Protein AF-A0A0L1LI39-F1 (afdb_monomer_lite)

pLDDT: mean 84.78, std 9.54, range [45.84, 95.56]

Sequence (63 aa):
MAQPHIRLITGGKAVEGNGFFFEPTVLADVQQDDEIVRREVFGPVVSVTKFTDEAQALAWAND

Structure (mmCIF, N/CA/C/O backbone):
data_AF-A0A0L1LI39-F1
#
_entry.id   AF-A0A0L1LI39-F1
#
loop_
_atom_site.group_PDB
_atom_site.id
_atom_site.type_symbol
_atom_site.label_atom_id
_atom_site.label_alt_id
_atom_site.label_comp_id
_atom_site.label_asym_id
_atom_site.label_entity_id
_atom_site.label_seq_id
_atom_site.pdbx_PDB_ins_code
_atom_site.Cartn_x
_atom_site.Cartn_y
_atom_site.Cartn_z
_atom_site.occupancy
_atom_site.B_iso_or_equiv
_atom_site.auth_seq_id
_atom_site.auth_comp_id
_atom_site.auth_asym_id
_atom_site.auth_atom_id
_atom_site.pdbx_PDB_model_num
ATOM 1 N N . MET A 1 1 ? -14.161 4.000 -3.813 1.00 45.84 1 MET A N 1
ATOM 2 C CA . MET A 1 1 ? -14.738 2.681 -4.171 1.00 45.84 1 MET A CA 1
ATOM 3 C C . MET A 1 1 ? -13.570 1.748 -4.443 1.00 45.84 1 MET A C 1
ATOM 5 O O . MET A 1 1 ? -12.567 2.244 -4.938 1.00 45.84 1 MET A O 1
ATOM 9 N N . ALA A 1 2 ? -13.638 0.468 -4.066 1.00 57.75 2 ALA A N 1
ATOM 10 C CA . ALA A 1 2 ? -12.524 -0.455 -4.291 1.00 57.75 2 ALA A CA 1
ATOM 11 C C . ALA A 1 2 ? -12.248 -0.571 -5.799 1.00 57.75 2 ALA A C 1
ATOM 13 O O . ALA A 1 2 ? -13.144 -0.931 -6.563 1.00 57.75 2 ALA A O 1
ATOM 14 N N . GLN A 1 3 ? -11.039 -0.197 -6.215 1.00 72.81 3 GLN A N 1
ATOM 15 C CA . GLN A 1 3 ? -10.573 -0.355 -7.589 1.00 72.81 3 GLN A CA 1
ATOM 16 C C . GLN A 1 3 ? -10.584 -1.855 -7.947 1.00 72.81 3 GLN A C 1
ATOM 18 O O . GLN A 1 3 ? -10.094 -2.656 -7.149 1.00 72.81 3 GLN A O 1
ATOM 23 N N . PRO A 1 4 ? -11.111 -2.264 -9.116 1.00 80.38 4 PRO A N 1
ATOM 24 C CA . PRO A 1 4 ? -11.261 -3.678 -9.469 1.00 80.38 4 PRO A CA 1
ATOM 25 C C . PRO A 1 4 ? -9.926 -4.423 -9.638 1.00 80.38 4 PRO A C 1
ATOM 27 O O . PRO A 1 4 ? -9.910 -5.651 -9.575 1.00 80.38 4 PRO A O 1
ATOM 30 N N . HIS A 1 5 ? -8.814 -3.710 -9.843 1.00 86.25 5 HIS A N 1
ATOM 31 C CA . HIS A 1 5 ? -7.476 -4.297 -9.963 1.00 86.25 5 HIS A CA 1
ATOM 32 C C . HIS A 1 5 ? -6.734 -4.457 -8.632 1.00 86.25 5 HIS A C 1
ATOM 34 O O . HIS A 1 5 ? -5.782 -5.230 -8.582 1.00 86.25 5 HIS A O 1
ATOM 40 N N . ILE A 1 6 ? -7.164 -3.791 -7.555 1.00 90.94 6 ILE A N 1
ATOM 41 C CA . ILE A 1 6 ? -6.490 -3.877 -6.253 1.00 90.94 6 ILE A CA 1
ATOM 42 C C . ILE A 1 6 ? -6.958 -5.124 -5.509 1.00 90.94 6 ILE A C 1
ATOM 44 O O . ILE A 1 6 ? -8.155 -5.345 -5.308 1.00 90.94 6 ILE A O 1
ATOM 48 N N . ARG A 1 7 ? -6.004 -5.915 -5.016 1.00 91.88 7 ARG A N 1
ATOM 49 C CA . ARG A 1 7 ? -6.289 -7.091 -4.188 1.00 91.88 7 ARG A CA 1
ATOM 50 C C . ARG A 1 7 ? -5.869 -6.869 -2.742 1.00 91.88 7 ARG A C 1
ATOM 52 O O . ARG A 1 7 ? -4.702 -6.614 -2.463 1.00 91.88 7 ARG A O 1
ATOM 59 N N . LEU A 1 8 ? -6.812 -7.045 -1.818 1.00 91.75 8 LEU A N 1
ATOM 60 C CA . LEU A 1 8 ? -6.535 -7.131 -0.384 1.00 91.75 8 LEU A CA 1
ATOM 61 C C . LEU A 1 8 ? -5.943 -8.507 -0.063 1.00 91.75 8 LEU A C 1
ATOM 63 O O . LEU A 1 8 ? -6.615 -9.524 -0.230 1.00 91.75 8 LEU A O 1
ATOM 67 N N . ILE A 1 9 ? -4.689 -8.535 0.381 1.00 95.56 9 ILE A N 1
ATOM 68 C CA . ILE A 1 9 ? -3.985 -9.775 0.733 1.00 95.56 9 ILE A CA 1
ATOM 69 C C . ILE A 1 9 ? -4.208 -10.127 2.203 1.00 95.56 9 ILE A C 1
ATOM 71 O O . ILE A 1 9 ? -4.439 -11.287 2.533 1.00 95.56 9 ILE A O 1
ATOM 75 N N . THR A 1 10 ? -4.144 -9.128 3.084 1.00 94.88 10 THR A N 1
ATOM 76 C CA . THR A 1 10 ? -4.403 -9.273 4.522 1.00 94.88 10 THR A CA 1
ATOM 77 C C . THR A 1 10 ? -4.816 -7.934 5.128 1.00 94.88 10 THR A C 1
ATOM 79 O O . THR A 1 10 ? -4.531 -6.884 4.544 1.00 94.88 10 THR A O 1
ATOM 82 N N . GLY A 1 11 ? -5.450 -7.977 6.298 1.00 94.31 11 GLY 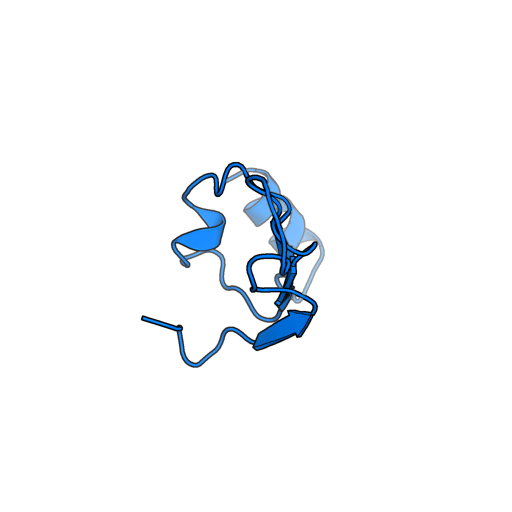A N 1
ATOM 83 C CA . GLY A 1 11 ? -5.882 -6.804 7.051 1.00 94.31 11 GLY A CA 1
ATOM 84 C C . GLY A 1 11 ? -7.132 -6.137 6.477 1.00 94.31 11 GLY A C 1
ATOM 85 O O . GLY A 1 11 ? -8.056 -6.792 5.992 1.00 94.31 11 GLY A O 1
ATOM 86 N N . GLY A 1 12 ? -7.135 -4.804 6.488 1.00 90.62 12 GLY A N 1
ATOM 87 C CA . GLY A 1 12 ? -8.181 -3.969 5.898 1.00 90.62 12 GLY A CA 1
ATOM 88 C C . GLY A 1 12 ? -9.374 -3.714 6.816 1.00 90.62 12 GLY A C 1
ATOM 89 O O . GLY A 1 12 ? -10.404 -3.228 6.345 1.00 90.62 12 GLY A O 1
ATOM 90 N N . LYS A 1 13 ? -9.264 -4.047 8.106 1.00 92.50 13 LYS A N 1
ATOM 91 C CA . LYS A 1 13 ? -10.351 -3.908 9.079 1.00 92.50 13 LYS A CA 1
ATOM 92 C C . LYS A 1 13 ? -9.883 -3.232 10.361 1.00 92.50 13 LYS A C 1
ATOM 94 O O . LYS A 1 13 ? -8.717 -3.300 10.748 1.00 92.50 13 LYS A O 1
ATOM 99 N N . ALA A 1 14 ? -10.835 -2.589 11.032 1.00 92.56 14 ALA A N 1
ATOM 100 C CA . ALA A 1 14 ? -10.660 -2.192 12.419 1.00 92.56 14 ALA A CA 1
ATOM 101 C C . ALA A 1 14 ? -10.607 -3.444 13.304 1.00 92.56 14 ALA A C 1
ATOM 103 O O . ALA A 1 14 ? -11.339 -4.406 13.062 1.00 92.56 14 ALA A O 1
ATOM 104 N N . VAL A 1 15 ? -9.752 -3.418 14.323 1.00 92.69 15 VAL A N 1
ATOM 105 C CA . VAL A 1 15 ? -9.654 -4.511 15.298 1.00 92.69 15 VAL A CA 1
ATOM 106 C C . VAL A 1 15 ? -10.821 -4.404 16.280 1.00 92.69 15 VAL A C 1
ATOM 108 O O . VAL A 1 15 ? -11.130 -3.313 16.760 1.00 92.69 15 VAL A O 1
ATOM 111 N N . GLU A 1 16 ? -11.471 -5.527 16.585 1.00 92.25 16 GLU A N 1
ATOM 112 C CA . GLU A 1 16 ? -12.559 -5.559 17.567 1.00 92.25 16 GLU A CA 1
ATOM 113 C C . GLU A 1 16 ? -12.060 -5.205 18.978 1.00 92.25 16 GLU A C 1
ATOM 115 O O . GLU A 1 16 ? -11.014 -5.678 19.426 1.00 92.25 16 GLU A O 1
ATOM 120 N N . GLY A 1 17 ? -12.837 -4.394 19.703 1.00 92.19 17 GLY A N 1
ATOM 121 C CA . GLY A 1 17 ? -12.543 -3.984 21.077 1.00 92.19 17 GLY A CA 1
ATOM 122 C C . GLY A 1 17 ? -12.480 -2.467 21.258 1.00 92.19 17 GLY A C 1
ATOM 123 O O . GLY A 1 17 ? -12.916 -1.695 20.407 1.00 92.19 17 GLY A O 1
ATOM 124 N N . ASN A 1 18 ? -11.959 -2.037 22.408 1.00 91.19 18 ASN A N 1
ATOM 125 C CA . ASN A 1 18 ? -11.814 -0.619 22.734 1.00 91.19 18 ASN A CA 1
ATOM 126 C C . ASN A 1 18 ? -10.513 -0.047 22.145 1.00 91.19 18 ASN A C 1
ATOM 128 O O . ASN A 1 18 ? -9.456 -0.666 22.257 1.00 91.19 18 ASN A O 1
ATOM 132 N N . GLY A 1 19 ? -10.575 1.173 21.605 1.00 90.69 19 GLY A N 1
ATOM 133 C CA . GLY A 1 19 ? -9.422 1.908 21.071 1.00 90.69 19 GLY A CA 1
ATOM 134 C C . GLY A 1 19 ? -9.552 2.235 19.581 1.00 90.69 19 GLY A C 1
ATOM 135 O O . GLY A 1 19 ? -10.621 2.087 18.996 1.00 90.69 19 GLY A O 1
ATOM 136 N N . PHE A 1 20 ? -8.452 2.691 18.975 1.00 90.25 20 PHE A N 1
ATOM 137 C CA . PHE A 1 20 ? -8.371 3.074 17.557 1.00 90.25 20 PHE A CA 1
ATOM 138 C C . PHE A 1 20 ? -7.337 2.211 16.821 1.00 90.25 20 PHE A C 1
ATOM 140 O O . PHE A 1 20 ? -6.368 2.714 16.258 1.00 90.25 20 PHE A O 1
ATOM 147 N N . PHE A 1 21 ? -7.511 0.890 16.890 1.00 91.19 21 PHE A N 1
ATOM 148 C CA . PHE A 1 21 ? -6.596 -0.079 16.288 1.00 91.19 21 PHE A CA 1
ATOM 149 C C . PHE A 1 21 ? -7.072 -0.508 14.898 1.00 91.19 21 PHE A C 1
ATOM 151 O O . PHE A 1 21 ? -8.258 -0.758 14.677 1.00 91.19 21 PHE A O 1
ATOM 158 N N . PHE A 1 22 ? -6.124 -0.637 13.973 1.00 91.62 22 PHE A N 1
ATOM 159 C CA . PHE A 1 22 ? -6.366 -1.080 12.604 1.00 91.62 22 PHE A CA 1
ATOM 160 C C . PHE A 1 22 ? -5.403 -2.211 12.247 1.00 91.62 22 PHE A C 1
ATOM 162 O O . PHE A 1 22 ? -4.232 -2.171 12.633 1.00 91.62 22 PHE A O 1
ATOM 169 N N . GLU A 1 23 ? -5.893 -3.227 11.539 1.00 94.56 23 GLU A N 1
ATOM 170 C CA . GLU A 1 23 ? -5.082 -4.380 11.153 1.00 94.56 23 GLU A CA 1
ATOM 171 C C . GLU A 1 23 ? -3.946 -3.966 10.198 1.00 94.56 23 GLU A C 1
ATOM 173 O O 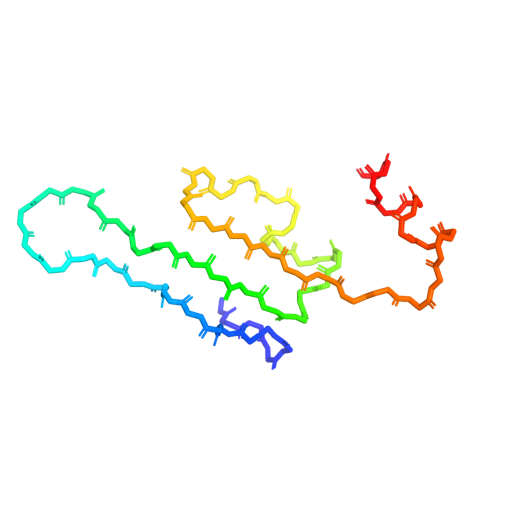. GLU A 1 23 ? -4.182 -3.198 9.256 1.00 94.56 23 GLU A O 1
ATOM 178 N N . PRO A 1 24 ? -2.721 -4.502 10.369 1.00 93.19 24 PRO A N 1
ATOM 179 C CA . PRO A 1 24 ? -1.677 -4.392 9.357 1.00 93.19 24 PRO A CA 1
ATOM 180 C C . PRO A 1 24 ? -2.200 -4.883 8.006 1.00 93.19 24 PRO A C 1
ATOM 182 O O . PRO A 1 24 ? -2.646 -6.024 7.879 1.00 93.19 24 PRO A O 1
ATOM 185 N N . THR A 1 25 ? -2.176 -4.009 7.006 1.00 94.19 25 THR A N 1
ATOM 186 C CA . THR A 1 25 ? -2.874 -4.219 5.737 1.00 94.19 25 THR A CA 1
ATOM 187 C C . THR A 1 25 ? -1.892 -4.278 4.581 1.00 94.19 25 THR A C 1
ATOM 189 O O . THR A 1 25 ? -1.033 -3.408 4.449 1.00 94.19 25 THR A O 1
ATOM 192 N N . VAL A 1 26 ? -2.047 -5.281 3.714 1.00 92.25 26 VAL A N 1
ATOM 193 C CA . VAL A 1 26 ? -1.251 -5.416 2.486 1.00 92.25 26 VAL A CA 1
ATOM 194 C C . VAL A 1 26 ? -2.175 -5.419 1.277 1.00 92.25 26 VAL A C 1
ATOM 196 O O . VAL A 1 26 ? -3.075 -6.258 1.174 1.00 92.25 26 VAL A O 1
ATOM 199 N N . LEU A 1 27 ? -1.922 -4.498 0.350 1.00 92.00 27 LEU A N 1
ATOM 200 C CA . LEU A 1 27 ? -2.619 -4.378 -0.926 1.00 92.00 27 LEU A CA 1
ATOM 201 C C . LEU A 1 27 ? -1.670 -4.741 -2.068 1.00 92.00 27 LEU A C 1
ATOM 203 O O . LEU A 1 27 ? -0.555 -4.233 -2.133 1.00 92.00 27 LEU A O 1
ATOM 207 N N . ALA A 1 28 ? -2.112 -5.603 -2.977 1.00 91.25 28 ALA A N 1
ATOM 208 C CA . ALA A 1 28 ? -1.355 -6.014 -4.153 1.00 91.25 28 ALA A CA 1
ATOM 209 C C . ALA A 1 28 ? -1.996 -5.510 -5.447 1.00 91.25 28 ALA A C 1
ATOM 211 O O . ALA A 1 28 ? -3.191 -5.209 -5.482 1.00 91.25 28 ALA A O 1
ATOM 212 N N . ASP A 1 29 ? -1.183 -5.498 -6.507 1.00 90.00 29 ASP A N 1
ATOM 213 C CA . ASP A 1 29 ? -1.550 -5.052 -7.858 1.00 90.00 29 ASP A CA 1
ATOM 214 C C . ASP A 1 29 ? -1.990 -3.583 -7.906 1.00 90.00 29 ASP A C 1
ATOM 216 O O . ASP A 1 29 ? -2.703 -3.168 -8.814 1.00 90.00 29 ASP A O 1
ATOM 220 N N . VAL A 1 30 ? -1.530 -2.796 -6.932 1.00 88.69 30 VAL A N 1
ATOM 221 C CA . VAL A 1 30 ? -1.743 -1.354 -6.897 1.00 88.69 30 VAL A CA 1
ATOM 222 C C . VAL A 1 30 ? -0.970 -0.724 -8.053 1.00 88.69 30 VAL A C 1
ATOM 224 O O . VAL A 1 30 ? 0.172 -1.097 -8.318 1.00 88.69 30 VAL A O 1
ATOM 227 N N . GLN A 1 31 ? -1.600 0.196 -8.772 1.00 85.12 31 GLN A N 1
ATOM 228 C CA . GLN A 1 31 ? -0.985 0.936 -9.868 1.00 85.12 31 GLN A CA 1
ATOM 229 C C . GLN A 1 31 ? -0.456 2.278 -9.357 1.00 85.12 31 GLN A C 1
ATOM 231 O O . GLN A 1 31 ? -0.994 2.833 -8.403 1.00 85.12 31 GLN A O 1
ATOM 236 N N . GLN A 1 32 ? 0.574 2.828 -10.008 1.00 77.75 32 GLN A N 1
ATOM 237 C CA . GLN A 1 32 ? 1.149 4.126 -9.617 1.00 77.75 32 GLN A CA 1
ATOM 238 C C . GLN A 1 32 ? 0.127 5.276 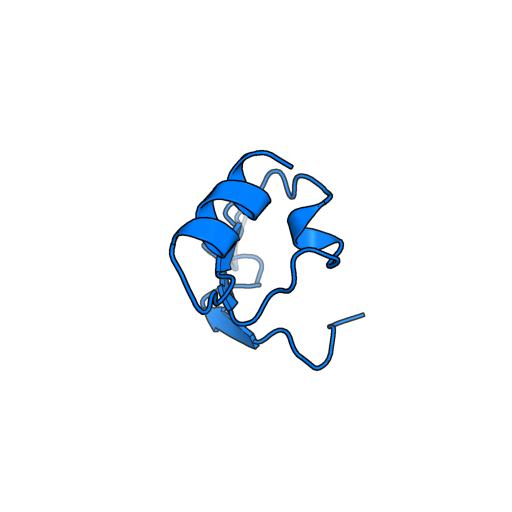-9.637 1.00 77.75 32 GLN A C 1
ATOM 240 O O . GLN A 1 32 ? 0.192 6.230 -8.865 1.00 77.75 32 GLN A O 1
ATOM 245 N N . ASP A 1 33 ? -0.885 5.158 -10.493 1.00 80.06 33 ASP A N 1
ATOM 246 C CA . ASP A 1 33 ? -1.913 6.183 -10.624 1.00 80.06 33 ASP A CA 1
ATOM 247 C C . ASP A 1 33 ? -3.013 6.094 -9.556 1.00 80.06 33 ASP A C 1
ATOM 249 O O . ASP A 1 33 ? -3.870 6.979 -9.480 1.00 80.06 33 ASP A O 1
ATOM 253 N N . ASP A 1 34 ? -2.992 5.055 -8.714 1.00 82.12 34 ASP A N 1
ATOM 254 C CA . ASP A 1 34 ? -3.986 4.875 -7.665 1.00 82.12 34 ASP A CA 1
ATOM 255 C C . ASP A 1 34 ? -3.818 5.885 -6.529 1.00 82.12 34 ASP A C 1
ATOM 257 O O . ASP A 1 34 ? -2.722 6.199 -6.062 1.00 82.12 34 ASP A O 1
ATOM 261 N N . GLU A 1 35 ? -4.955 6.332 -5.996 1.00 78.69 35 GLU A N 1
ATOM 262 C CA . GLU A 1 35 ? -5.005 7.296 -4.896 1.00 78.69 35 GLU A CA 1
ATOM 263 C C . GLU A 1 35 ? -4.240 6.815 -3.653 1.00 78.69 35 GLU A C 1
ATOM 265 O O . GLU A 1 35 ? -3.630 7.627 -2.968 1.00 78.69 35 GLU A O 1
ATOM 270 N N . ILE A 1 36 ? -4.215 5.503 -3.395 1.00 73.00 36 ILE A N 1
ATOM 271 C CA . ILE A 1 36 ? -3.497 4.902 -2.260 1.00 73.00 36 ILE A CA 1
ATOM 272 C C . ILE A 1 36 ? -1.967 5.003 -2.382 1.00 73.00 36 ILE A C 1
ATOM 274 O O . ILE A 1 36 ? -1.268 4.871 -1.383 1.00 73.00 36 ILE A O 1
ATOM 278 N N . VAL A 1 37 ? -1.444 5.216 -3.593 1.00 66.88 37 VAL A N 1
ATOM 279 C CA . VAL A 1 37 ? -0.013 5.453 -3.837 1.00 66.88 37 VAL A CA 1
ATOM 280 C C . VAL A 1 37 ? 0.292 6.946 -3.791 1.00 66.88 37 VAL A C 1
ATOM 282 O O . VAL A 1 37 ? 1.302 7.356 -3.235 1.00 66.88 37 VAL A O 1
ATOM 285 N N . ARG A 1 38 ? -0.619 7.771 -4.318 1.00 70.62 38 ARG A N 1
ATOM 286 C CA . ARG A 1 38 ? -0.441 9.227 -4.425 1.00 70.62 38 ARG A CA 1
ATOM 287 C C . ARG A 1 38 ? -0.764 10.002 -3.147 1.00 70.62 38 ARG A C 1
ATOM 289 O O . ARG A 1 38 ? -0.356 11.154 -3.016 1.00 70.62 38 ARG A O 1
ATOM 296 N N . ARG A 1 39 ? -1.548 9.431 -2.229 1.00 70.69 39 ARG A N 1
ATOM 297 C CA . ARG A 1 39 ? -1.932 10.061 -0.959 1.00 70.69 39 ARG A CA 1
ATOM 298 C C . ARG A 1 39 ? -1.465 9.219 0.212 1.00 70.69 39 ARG A C 1
ATOM 300 O O . ARG A 1 39 ? -1.750 8.028 0.292 1.00 70.69 39 ARG A O 1
ATOM 307 N N . GLU A 1 40 ? -0.791 9.874 1.147 1.00 70.25 40 GLU A N 1
ATOM 308 C CA . GLU A 1 40 ? -0.290 9.228 2.351 1.00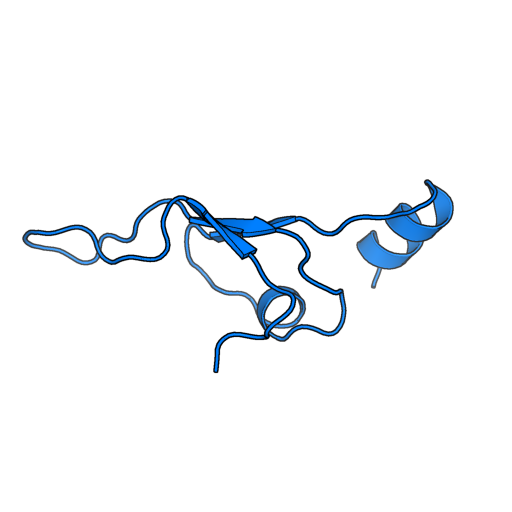 70.25 40 GLU A CA 1
ATOM 309 C C . GLU A 1 40 ? -1.455 8.730 3.219 1.00 70.25 40 GLU A C 1
ATOM 311 O O . GLU A 1 40 ? -2.286 9.509 3.689 1.00 70.25 40 GLU A O 1
ATOM 316 N N . VAL A 1 41 ? -1.517 7.412 3.423 1.00 73.50 41 VAL A N 1
ATOM 317 C CA . VAL A 1 41 ? -2.607 6.749 4.160 1.00 73.50 41 VAL A CA 1
ATOM 318 C C . VAL A 1 41 ? -2.457 6.898 5.683 1.00 73.50 41 VAL A C 1
ATOM 320 O O . VAL A 1 41 ? -3.411 6.640 6.411 1.00 73.50 41 VAL A O 1
ATOM 323 N N . PHE A 1 42 ? -1.296 7.354 6.181 1.00 73.69 42 PHE A N 1
ATOM 324 C CA . PHE A 1 42 ? -1.020 7.621 7.609 1.00 73.69 42 PHE A CA 1
ATOM 325 C C . PHE A 1 42 ? -1.438 6.482 8.571 1.00 73.69 42 PHE A C 1
ATOM 327 O O . PHE A 1 42 ? -1.732 6.702 9.746 1.00 73.69 42 PHE A O 1
ATOM 334 N N . GLY A 1 43 ? -1.453 5.241 8.079 1.00 82.44 43 GLY A N 1
ATOM 335 C CA . GLY A 1 43 ? -1.883 4.041 8.798 1.00 82.44 43 GLY A CA 1
ATOM 336 C C . GLY A 1 43 ? -1.018 2.829 8.440 1.00 82.44 43 GLY A C 1
ATOM 337 O O . GLY A 1 43 ? -0.151 2.937 7.573 1.00 82.44 43 GLY A O 1
ATOM 338 N N . PRO A 1 44 ? -1.226 1.665 9.084 1.00 88.06 44 PRO A N 1
ATOM 339 C CA . PRO A 1 44 ? -0.392 0.475 8.899 1.00 88.06 44 PRO A CA 1
ATOM 340 C C . PRO A 1 44 ? -0.737 -0.258 7.589 1.00 88.06 44 PRO A C 1
ATOM 342 O O . PRO A 1 44 ? -1.148 -1.418 7.599 1.00 88.06 44 PRO A O 1
ATOM 345 N N . VAL A 1 45 ? -0.613 0.436 6.456 1.00 89.62 45 VAL A N 1
ATOM 346 C CA . VAL A 1 45 ? -0.988 -0.042 5.123 1.00 89.62 45 VAL A CA 1
ATOM 347 C C . VAL A 1 45 ? 0.233 -0.018 4.211 1.00 89.62 45 VAL A C 1
ATOM 349 O O . VAL A 1 45 ? 0.883 1.012 4.068 1.00 89.62 45 VAL A O 1
ATOM 352 N N . VAL A 1 46 ? 0.522 -1.152 3.573 1.00 89.56 46 VAL A N 1
ATOM 353 C CA . VAL A 1 46 ? 1.587 -1.294 2.574 1.00 89.56 46 VAL A CA 1
ATOM 354 C C . VAL A 1 46 ? 0.969 -1.666 1.229 1.00 89.56 46 VAL A C 1
ATOM 356 O O . VAL A 1 46 ? 0.174 -2.607 1.138 1.00 89.56 46 VAL A O 1
ATOM 359 N N . SER A 1 47 ? 1.342 -0.940 0.178 1.00 88.94 47 SER A N 1
ATOM 360 C CA . SER A 1 47 ? 1.001 -1.245 -1.212 1.00 88.94 47 SER A CA 1
ATOM 361 C C . SER A 1 47 ? 2.156 -1.965 -1.911 1.00 88.94 47 SER A C 1
ATOM 363 O O . SER A 1 47 ? 3.330 -1.705 -1.654 1.00 88.94 47 SER A O 1
ATOM 365 N N . VAL A 1 48 ? 1.816 -2.897 -2.799 1.00 88.56 48 VAL A N 1
ATOM 366 C CA . VAL A 1 48 ? 2.769 -3.640 -3.627 1.00 88.56 48 VAL A CA 1
ATOM 367 C C . VAL A 1 48 ? 2.407 -3.458 -5.095 1.00 88.56 48 VAL A C 1
ATOM 369 O O . VAL A 1 48 ? 1.340 -3.891 -5.545 1.00 88.56 48 VAL A O 1
ATOM 372 N N . THR A 1 49 ? 3.345 -2.874 -5.835 1.00 88.56 49 THR A N 1
ATOM 373 C CA . THR A 1 49 ? 3.248 -2.605 -7.272 1.00 88.56 49 THR A CA 1
ATOM 374 C C . THR A 1 49 ? 4.181 -3.545 -8.029 1.00 88.56 49 THR 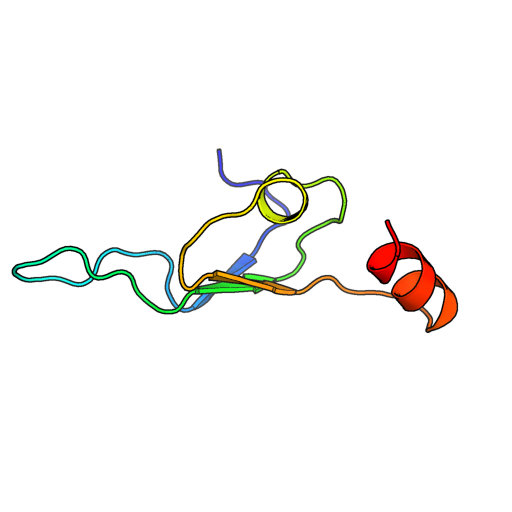A C 1
ATOM 376 O O . THR A 1 49 ? 5.361 -3.665 -7.698 1.00 88.56 49 THR A O 1
ATOM 379 N N . LYS A 1 50 ? 3.664 -4.235 -9.052 1.00 86.25 50 LYS A N 1
ATOM 380 C CA . LYS A 1 50 ? 4.488 -5.065 -9.944 1.00 86.25 50 LYS A CA 1
ATOM 381 C C . LYS A 1 50 ? 5.182 -4.184 -10.977 1.00 86.25 50 LYS A C 1
ATOM 383 O O . LYS A 1 50 ? 4.535 -3.341 -11.589 1.00 86.25 50 LYS A O 1
ATOM 388 N N . PHE A 1 51 ? 6.458 -4.447 -11.217 1.00 85.88 51 PHE A N 1
ATOM 389 C CA . PHE A 1 51 ? 7.247 -3.841 -12.286 1.00 85.88 51 PHE A CA 1
ATOM 390 C C . PHE A 1 51 ? 7.843 -4.937 -13.176 1.00 85.88 51 PHE A C 1
ATOM 392 O O . PHE A 1 51 ? 7.929 -6.099 -12.772 1.00 85.88 51 PHE A O 1
ATOM 399 N N . THR A 1 52 ? 8.218 -4.570 -14.397 1.00 87.62 52 THR A N 1
ATOM 400 C CA . THR A 1 52 ? 8.728 -5.507 -15.410 1.00 87.62 52 THR A CA 1
ATOM 401 C C . THR A 1 52 ? 10.254 -5.522 -15.454 1.00 87.62 52 THR A C 1
ATOM 403 O O . THR A 1 52 ? 10.847 -6.575 -15.680 1.00 87.62 52 THR A O 1
ATOM 406 N N . ASP A 1 53 ? 10.894 -4.378 -15.197 1.00 90.19 53 ASP A N 1
ATOM 407 C CA . ASP A 1 53 ? 12.349 -4.232 -15.180 1.00 90.19 53 ASP A CA 1
ATOM 408 C C . ASP A 1 53 ? 12.825 -3.216 -14.124 1.00 90.19 53 ASP A C 1
ATOM 410 O O . ASP A 1 53 ? 12.046 -2.439 -13.566 1.00 90.19 53 ASP A O 1
ATOM 414 N N . GLU A 1 54 ? 14.123 -3.253 -13.820 1.00 87.50 54 GLU A N 1
ATOM 415 C CA . GLU A 1 54 ? 14.749 -2.405 -12.799 1.00 87.50 54 GLU A CA 1
ATOM 416 C C . GLU A 1 54 ? 14.658 -0.908 -13.132 1.00 87.50 54 GLU A C 1
ATOM 418 O O . GLU A 1 54 ? 14.454 -0.089 -12.236 1.00 87.50 54 GLU A O 1
ATOM 423 N N . ALA A 1 55 ? 14.760 -0.540 -14.413 1.00 89.62 55 ALA A N 1
ATOM 424 C CA . ALA A 1 55 ? 14.701 0.856 -14.838 1.00 89.62 55 ALA A CA 1
ATOM 425 C C . ALA A 1 55 ? 13.314 1.462 -14.568 1.00 89.62 55 ALA A C 1
ATOM 427 O O . ALA A 1 55 ? 13.217 2.593 -14.092 1.00 89.62 55 ALA A O 1
ATOM 428 N N . GLN A 1 56 ? 12.249 0.691 -14.803 1.00 84.12 56 GLN A N 1
ATOM 429 C CA . GLN A 1 56 ? 10.878 1.061 -14.466 1.00 84.12 56 GLN A CA 1
ATOM 430 C C . GLN A 1 56 ? 10.698 1.247 -12.954 1.00 84.12 56 GLN A C 1
ATOM 432 O O . GLN A 1 56 ? 10.110 2.241 -12.532 1.00 84.12 56 GLN A O 1
ATOM 437 N N . ALA A 1 57 ? 11.229 0.332 -12.135 1.00 83.44 57 ALA A N 1
ATOM 438 C CA . ALA A 1 57 ? 11.154 0.451 -10.679 1.00 83.44 57 ALA A CA 1
ATOM 439 C C . ALA A 1 57 ? 11.876 1.707 -10.163 1.00 83.44 57 ALA A C 1
ATOM 441 O O . ALA A 1 57 ? 11.343 2.420 -9.314 1.00 83.44 57 ALA A O 1
ATOM 442 N N . LEU A 1 58 ? 13.063 2.004 -10.704 1.00 84.94 58 LEU A N 1
ATOM 443 C CA . LEU A 1 58 ? 13.835 3.200 -10.359 1.00 84.94 58 LEU A CA 1
ATOM 444 C C . LEU A 1 58 ? 13.121 4.489 -10.767 1.00 84.94 58 LEU A C 1
ATOM 446 O O . LEU A 1 58 ? 13.131 5.449 -10.002 1.00 84.94 58 LEU A O 1
ATOM 450 N N . ALA A 1 59 ? 12.500 4.526 -11.947 1.00 85.94 59 ALA A N 1
ATOM 451 C CA . ALA A 1 59 ? 11.731 5.689 -12.380 1.00 85.94 59 ALA A CA 1
ATOM 452 C C . ALA A 1 59 ? 10.556 5.961 -11.428 1.00 85.94 59 ALA A C 1
ATOM 454 O O . ALA A 1 59 ? 10.393 7.086 -10.974 1.00 85.94 59 ALA A O 1
ATOM 455 N N . TRP A 1 60 ? 9.800 4.922 -11.061 1.00 82.62 60 TRP A N 1
ATOM 456 C CA . TRP A 1 60 ? 8.653 5.040 -10.155 1.00 82.62 60 TRP A CA 1
ATOM 457 C C . TRP A 1 60 ? 9.009 5.340 -8.701 1.00 82.62 60 TRP A C 1
ATOM 45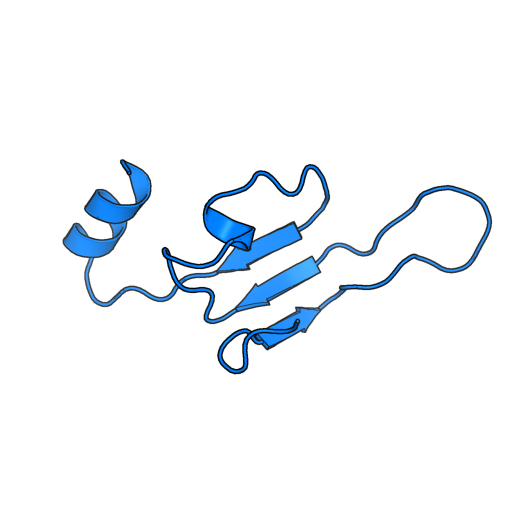9 O O . TRP A 1 60 ? 8.158 5.829 -7.973 1.00 82.62 60 TRP A O 1
ATOM 469 N N . ALA A 1 61 ? 10.217 5.009 -8.248 1.00 79.38 61 ALA A N 1
ATOM 470 C CA . ALA A 1 61 ? 10.654 5.331 -6.891 1.00 79.38 61 ALA A CA 1
ATOM 471 C C . ALA A 1 61 ? 11.044 6.810 -6.723 1.00 79.38 61 ALA A C 1
ATOM 473 O O . ALA A 1 61 ? 11.132 7.289 -5.594 1.00 79.38 61 ALA A O 1
ATOM 474 N N . ASN A 1 62 ? 11.335 7.502 -7.828 1.00 79.62 62 ASN A N 1
ATOM 475 C CA . ASN A 1 62 ? 11.792 8.892 -7.836 1.00 79.62 62 ASN A CA 1
ATOM 476 C C . ASN A 1 62 ? 10.698 9.896 -8.245 1.00 79.62 62 ASN A C 1
ATOM 478 O O . ASN A 1 62 ? 10.988 11.093 -8.274 1.00 79.62 62 ASN A O 1
ATOM 482 N N . ASP A 1 63 ? 9.500 9.416 -8.586 1.00 69.56 63 ASP A N 1
ATOM 483 C CA . ASP A 1 63 ? 8.301 10.209 -8.902 1.00 69.56 63 ASP A CA 1
ATOM 484 C C . ASP A 1 63 ? 7.381 10.272 -7.672 1.00 69.56 63 ASP A C 1
ATOM 486 O O . ASP A 1 63 ? 6.952 11.390 -7.302 1.00 69.56 63 ASP A O 1
#

Foldseek 3Di:
DDDPQKDWPDWPDADPDDDGRGDQTEIECDDCPDPPNVDPPVDNYDYYHDDDDPVRVVVSVVD

Organism: Pseudomonas syringae (NCBI:txid317)

InterPro domains:
  IPR015590 Aldehyde dehydrogenase domain [PF00171] (5-63)
  IPR016161 Aldehyde/histidinol dehydrogenase [SSF53720] (4-63)
  IPR016163 Aldehyde dehydrogenase, C-terminal [G3DSA:3.40.309.10] (3-63)

Radius of gyration: 13.68 Å; chains: 1; bounding box: 30×20×38 Å

Secondary structure (DSSP, 8-state):
---TT-EEEE--SBPSSSS--B--EEEES--TTSHHHHS---SSEEEE---SSHHHHHHHH--